Protein AF-A0A504HAY2-F1 (afdb_monomer)

Nearest PDB structures (foldseek):
  7s5c-assembly1_F  TM=9.475E-01  e=1.650E+00  Myxococcus xanthus
  7s5c-assembly1_E  TM=8.808E-01  e=2.039E+00  Myxococcus xanthus

Foldseek 3Di:
DLCCLPPPVLVPDPDPVSNVVSVVVSVVVVVVVVVVVVVVVVVD

Structure (mmCIF, N/CA/C/O backbone):
data_AF-A0A504HAY2-F1
#
_entry.id   AF-A0A504HAY2-F1
#
loop_
_atom_site.group_PDB
_atom_site.id
_atom_site.type_symbol
_atom_site.label_atom_id
_atom_site.label_alt_id
_atom_site.label_comp_id
_atom_site.label_asym_id
_atom_site.label_entity_id
_atom_site.label_seq_id
_atom_site.pdbx_PDB_ins_code
_atom_site.Cartn_x
_atom_site.Cartn_y
_atom_site.Cartn_z
_atom_site.occupancy
_atom_site.B_iso_or_equiv
_atom_site.auth_seq_id
_atom_site.auth_comp_id
_atom_site.auth_asym_id
_atom_site.auth_atom_id
_atom_site.pdbx_PDB_model_num
ATOM 1 N N . VAL A 1 1 ? -0.912 -4.651 -4.830 1.00 95.81 1 VAL A N 1
ATOM 2 C CA . VAL A 1 1 ? -0.651 -4.206 -3.434 1.00 95.81 1 VAL A CA 1
ATOM 3 C C . VAL A 1 1 ? -1.532 -3.022 -3.062 1.00 95.81 1 VAL A C 1
ATOM 5 O O . VAL 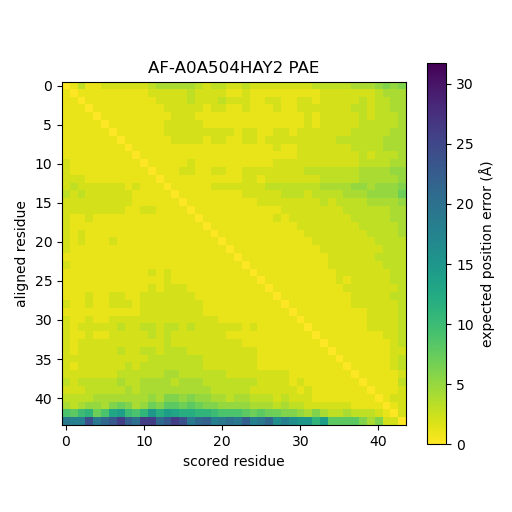A 1 1 ? -2.234 -3.135 -2.065 1.00 95.81 1 VAL A O 1
ATOM 8 N N . ASN A 1 2 ? -1.571 -1.963 -3.884 1.00 98.00 2 ASN A N 1
ATOM 9 C CA . ASN A 1 2 ? -2.402 -0.763 -3.682 1.00 98.00 2 ASN A CA 1
ATOM 10 C C . ASN A 1 2 ? -3.842 -1.081 -3.250 1.00 98.00 2 ASN A C 1
ATOM 12 O O . ASN A 1 2 ? -4.25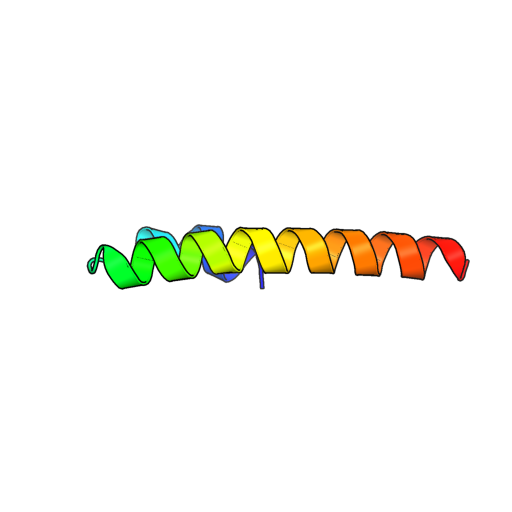9 -0.652 -2.179 1.00 98.00 2 ASN A O 1
ATOM 16 N N . GLY A 1 3 ? -4.543 -1.943 -3.996 1.00 98.31 3 GLY A N 1
ATOM 17 C CA . GLY A 1 3 ? -5.916 -2.333 -3.656 1.00 98.31 3 GLY A CA 1
ATOM 18 C C . GLY A 1 3 ? -6.074 -2.949 -2.260 1.00 98.31 3 GLY A C 1
ATOM 19 O O . GLY A 1 3 ? -6.971 -2.566 -1.524 1.00 98.31 3 GLY A O 1
ATOM 20 N N . ALA A 1 4 ? -5.174 -3.840 -1.831 1.00 98.31 4 ALA A N 1
ATOM 21 C CA . ALA A 1 4 ? -5.271 -4.452 -0.500 1.00 98.31 4 ALA A CA 1
ATOM 22 C C . ALA A 1 4 ? -5.064 -3.430 0.634 1.00 98.31 4 ALA A C 1
ATOM 24 O O . ALA A 1 4 ? -5.719 -3.519 1.673 1.00 98.31 4 ALA A O 1
ATOM 25 N N . LEU A 1 5 ? -4.169 -2.455 0.433 1.00 98.44 5 LEU A N 1
ATOM 26 C CA . LEU A 1 5 ? -3.968 -1.361 1.383 1.00 98.44 5 LEU A CA 1
ATOM 27 C C . LEU A 1 5 ? -5.212 -0.472 1.462 1.00 98.44 5 LEU A C 1
ATOM 29 O O . LEU A 1 5 ? -5.719 -0.242 2.556 1.00 98.44 5 LEU A O 1
ATOM 33 N N . GLU A 1 6 ? -5.722 -0.029 0.316 1.00 98.69 6 GLU A N 1
ATOM 34 C CA . GLU A 1 6 ? -6.823 0.930 0.223 1.00 98.69 6 GLU A CA 1
ATOM 35 C C . GLU A 1 6 ? -8.171 0.351 0.673 1.00 98.69 6 GLU A C 1
ATOM 37 O O . GLU A 1 6 ? -8.908 1.007 1.405 1.00 98.69 6 GLU A O 1
ATOM 42 N N . THR A 1 7 ? -8.498 -0.881 0.274 1.00 98.56 7 THR A N 1
ATOM 43 C CA . THR A 1 7 ? -9.863 -1.409 0.432 1.00 98.56 7 THR A CA 1
ATOM 44 C C . THR A 1 7 ? -10.040 -2.336 1.625 1.00 98.56 7 THR A C 1
ATOM 46 O O . THR A 1 7 ? -11.174 -2.654 1.975 1.00 98.56 7 THR A O 1
ATOM 49 N N . LEU A 1 8 ? -8.950 -2.811 2.235 1.00 98.50 8 LEU A N 1
ATOM 50 C CA . LEU A 1 8 ? -9.013 -3.774 3.334 1.00 98.50 8 LEU A CA 1
ATOM 51 C C . LEU A 1 8 ? -8.194 -3.324 4.538 1.00 98.50 8 LEU A C 1
ATOM 5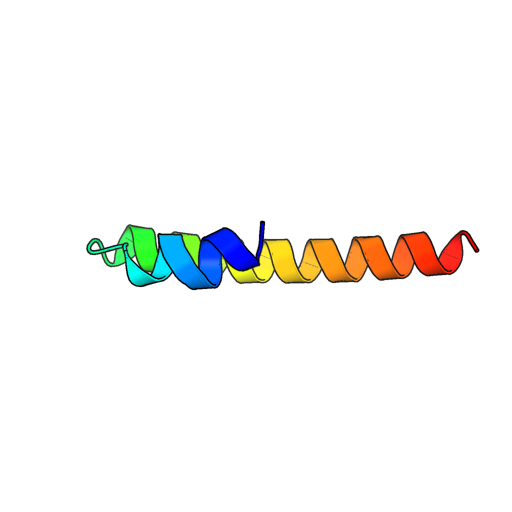3 O O . LEU A 1 8 ? -8.747 -3.161 5.623 1.00 98.50 8 LEU A O 1
ATOM 57 N N . LEU A 1 9 ? -6.889 -3.113 4.369 1.00 98.50 9 LEU A N 1
ATOM 58 C CA . LEU A 1 9 ? -5.984 -2.948 5.507 1.00 98.50 9 LEU A CA 1
ATOM 59 C C . LEU A 1 9 ? -6.121 -1.579 6.187 1.00 98.50 9 LEU A C 1
ATOM 61 O O . LEU A 1 9 ? -6.251 -1.538 7.407 1.00 98.50 9 LEU A O 1
ATOM 65 N N . ILE A 1 10 ? -6.144 -0.473 5.432 1.00 98.62 10 ILE A N 1
ATOM 66 C CA . ILE A 1 10 ? -6.326 0.881 5.990 1.00 98.62 10 ILE A CA 1
ATOM 67 C C . ILE A 1 10 ? -7.713 1.036 6.643 1.00 98.62 10 ILE A C 1
ATOM 69 O O . ILE A 1 10 ? -7.765 1.515 7.779 1.00 98.62 10 ILE A O 1
ATOM 73 N N . PRO A 1 11 ? -8.833 0.606 6.016 1.00 98.69 11 PRO A N 1
ATOM 74 C CA . PRO A 1 11 ? -10.148 0.662 6.658 1.00 98.69 11 PRO A CA 1
ATOM 75 C C . PRO A 1 11 ? -10.259 -0.202 7.919 1.00 98.69 11 PRO A C 1
ATOM 77 O O . PRO A 1 11 ? -10.982 0.164 8.841 1.00 98.69 11 PRO A O 1
ATOM 80 N N . SER A 1 12 ? -9.540 -1.329 7.975 1.00 98.56 12 SER A N 1
ATOM 81 C CA . SER A 1 12 ? -9.568 -2.246 9.125 1.00 98.56 12 SER A CA 1
ATOM 82 C C . SER A 1 12 ? -8.604 -1.851 10.252 1.0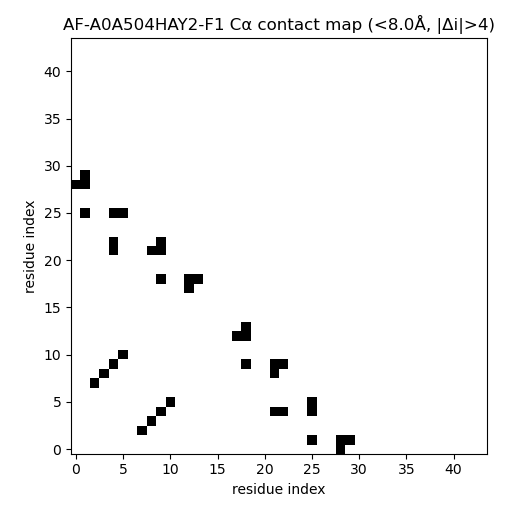0 98.56 12 SER A C 1
ATOM 84 O O . SER A 1 12 ? -8.616 -2.473 11.314 1.00 98.56 12 SER A O 1
ATOM 86 N N . ALA A 1 13 ? -7.747 -0.846 10.048 1.00 98.44 13 ALA A N 1
ATOM 87 C CA . ALA A 1 13 ? -6.765 -0.427 11.040 1.00 98.44 13 ALA A CA 1
ATOM 88 C C . ALA A 1 13 ? -7.404 0.460 12.123 1.00 98.44 13 ALA A C 1
ATOM 90 O O . ALA A 1 13 ? -7.607 1.659 11.935 1.00 98.44 13 ALA A O 1
ATOM 91 N N . SER A 1 14 ? -7.667 -0.128 13.292 1.00 98.06 14 SER A N 1
ATOM 92 C CA . SER A 1 14 ? -8.176 0.600 14.467 1.00 98.06 14 SER A CA 1
ATOM 93 C C . SER A 1 14 ? -7.099 1.402 15.209 1.00 98.06 14 SER A C 1
ATOM 95 O O . SER A 1 14 ? -7.418 2.340 15.935 1.00 98.06 14 SER A O 1
ATOM 97 N N . ASN A 1 15 ? -5.822 1.038 15.057 1.00 98.50 15 ASN A N 1
ATOM 98 C CA . ASN A 1 15 ? -4.706 1.788 15.632 1.00 98.50 15 ASN A CA 1
ATOM 99 C C . ASN A 1 15 ? -4.320 2.945 14.694 1.00 98.50 15 ASN A C 1
ATOM 101 O O . ASN A 1 15 ? -4.005 2.721 13.525 1.00 98.50 15 ASN A O 1
ATOM 105 N N . ALA A 1 16 ? -4.324 4.173 15.219 1.00 98.50 16 ALA A N 1
ATOM 106 C CA . ALA A 1 16 ? -4.092 5.383 14.432 1.00 98.50 16 ALA A CA 1
ATOM 107 C C . ALA A 1 16 ? -2.671 5.475 13.844 1.00 98.50 16 ALA A C 1
ATOM 109 O O . ALA A 1 16 ? -2.511 5.918 12.708 1.00 98.50 16 ALA A O 1
ATOM 110 N N . GLU A 1 17 ? -1.649 5.026 14.578 1.00 98.62 17 GLU A N 1
ATOM 111 C CA . GLU A 1 17 ? -0.260 5.016 14.098 1.00 98.62 17 GLU A CA 1
ATOM 112 C C . GLU A 1 17 ? -0.082 4.006 12.964 1.00 98.62 17 GLU A C 1
ATOM 114 O O . GLU A 1 17 ? 0.484 4.333 11.922 1.00 98.62 17 GLU A O 1
ATOM 119 N N . LEU A 1 18 ? -0.639 2.802 13.125 1.00 98.56 18 LEU A N 1
ATOM 120 C CA . LEU A 1 18 ? -0.639 1.785 12.077 1.00 98.56 18 LEU A CA 1
ATOM 121 C C . LEU A 1 18 ? -1.381 2.279 10.834 1.00 98.56 18 LEU A C 1
ATOM 123 O O . LEU A 1 18 ? -0.886 2.112 9.723 1.00 98.56 18 LEU A O 1
ATOM 127 N N . LYS A 1 19 ? -2.545 2.912 11.005 1.00 98.75 19 LYS A N 1
ATOM 128 C CA . LYS A 1 19 ? -3.304 3.477 9.886 1.00 98.75 19 LYS A CA 1
ATOM 129 C C . LYS A 1 19 ? -2.475 4.509 9.117 1.00 98.75 19 LYS A C 1
ATOM 131 O O . LYS A 1 19 ? -2.348 4.394 7.902 1.00 98.75 19 LYS A O 1
ATOM 136 N N . SER A 1 20 ? -1.846 5.445 9.825 1.00 98.75 20 SER A N 1
ATOM 137 C CA . SER A 1 20 ? -0.966 6.463 9.234 1.00 98.75 20 SER A CA 1
ATOM 138 C C . SER A 1 20 ? 0.238 5.847 8.502 1.00 98.75 20 SER A C 1
ATOM 140 O O . SER A 1 20 ? 0.598 6.266 7.395 1.00 98.75 20 SER A O 1
ATOM 142 N N . LEU A 1 21 ? 0.833 4.792 9.070 1.00 98.75 21 LEU A N 1
ATOM 143 C CA . LEU A 1 21 ? 1.911 4.044 8.425 1.00 98.75 21 LEU A CA 1
ATOM 144 C C . LEU A 1 21 ? 1.438 3.384 7.120 1.00 98.75 21 LEU A C 1
ATOM 146 O O . LEU A 1 21 ? 2.124 3.477 6.103 1.00 98.75 21 LEU A O 1
ATOM 150 N N . LEU A 1 22 ? 0.265 2.749 7.126 1.00 98.75 22 LEU A N 1
ATOM 151 C CA . LEU A 1 22 ? -0.308 2.101 5.943 1.00 98.75 22 LEU A CA 1
ATOM 152 C C . LEU A 1 22 ? -0.687 3.118 4.855 1.00 98.75 22 LEU A C 1
ATOM 154 O O . LEU A 1 22 ? -0.426 2.868 3.681 1.00 98.75 22 LEU A O 1
ATOM 158 N N . GLU A 1 23 ? -1.230 4.279 5.227 1.00 98.75 23 GLU A N 1
ATOM 159 C CA . GLU A 1 23 ? -1.513 5.393 4.307 1.00 98.75 23 GLU A CA 1
ATOM 160 C C . GLU A 1 23 ? -0.230 5.955 3.676 1.00 98.75 23 GLU A C 1
ATOM 162 O O . GLU A 1 23 ? -0.194 6.264 2.482 1.00 98.75 23 GLU A O 1
ATOM 167 N N . THR A 1 24 ? 0.849 6.051 4.456 1.00 98.75 24 THR A N 1
ATOM 168 C CA . THR A 1 24 ? 2.172 6.436 3.944 1.00 98.75 24 THR A CA 1
ATOM 169 C C . THR A 1 24 ? 2.712 5.378 2.982 1.00 98.75 24 THR A C 1
ATOM 171 O O . THR A 1 24 ? 3.166 5.711 1.886 1.00 98.75 24 THR A O 1
ATOM 174 N N . GLY A 1 25 ? 2.608 4.099 3.352 1.00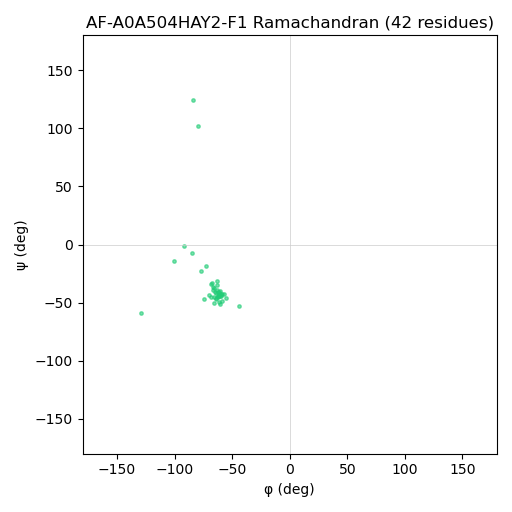 98.56 25 GLY A N 1
ATOM 175 C CA . GLY A 1 25 ? 2.994 2.975 2.503 1.00 98.56 25 GLY A CA 1
ATOM 176 C C . GLY A 1 25 ? 2.234 2.952 1.176 1.00 98.56 25 GLY A C 1
ATOM 177 O O . GLY A 1 25 ? 2.852 2.772 0.130 1.00 98.56 25 GLY A O 1
ATOM 178 N N . LEU A 1 26 ? 0.920 3.206 1.189 1.00 98.75 26 LEU A N 1
ATOM 179 C CA . LEU A 1 26 ? 0.090 3.261 -0.018 1.00 98.75 26 LEU A CA 1
ATOM 180 C C . LEU A 1 26 ? 0.634 4.272 -1.036 1.00 98.75 26 LEU A C 1
ATOM 182 O O . LEU A 1 26 ? 0.790 3.926 -2.204 1.00 98.75 26 LEU A O 1
ATOM 186 N N . LYS A 1 27 ? 1.003 5.480 -0.594 1.00 98.69 27 LYS A N 1
ATOM 187 C CA . LYS A 1 27 ? 1.581 6.508 -1.479 1.00 98.69 27 LYS A CA 1
ATOM 188 C C . LYS A 1 27 ? 2.893 6.050 -2.119 1.00 98.69 27 LYS A C 1
ATOM 190 O O . LYS A 1 27 ? 3.115 6.287 -3.304 1.00 98.69 27 LYS A O 1
ATOM 195 N N . ILE A 1 28 ? 3.751 5.372 -1.353 1.00 98.56 28 ILE A N 1
ATOM 196 C CA . ILE A 1 28 ? 5.020 4.827 -1.859 1.00 98.56 28 ILE A CA 1
ATOM 197 C C . ILE A 1 28 ? 4.751 3.759 -2.925 1.00 98.56 28 ILE A C 1
ATOM 199 O O . ILE A 1 28 ? 5.349 3.800 -3.998 1.00 98.56 28 ILE A O 1
ATOM 203 N N . PHE A 1 29 ? 3.827 2.828 -2.668 1.00 98.44 29 PHE A N 1
ATOM 204 C CA . PHE A 1 29 ? 3.502 1.771 -3.628 1.00 98.44 29 PHE A CA 1
ATOM 205 C C . PHE A 1 29 ? 2.808 2.295 -4.889 1.00 98.44 29 PHE A C 1
ATOM 207 O O . PHE A 1 29 ? 3.090 1.790 -5.973 1.00 98.44 29 PHE A O 1
ATOM 214 N N . GLN A 1 30 ? 1.978 3.335 -4.786 1.00 98.56 30 GLN A N 1
ATOM 215 C CA . GLN A 1 30 ? 1.423 4.032 -5.950 1.00 98.56 30 GLN A CA 1
ATOM 216 C C . GLN A 1 30 ? 2.528 4.675 -6.800 1.00 98.56 30 GLN A C 1
ATOM 218 O O . GLN A 1 30 ? 2.537 4.510 -8.017 1.00 98.56 30 GLN A O 1
ATOM 223 N N . GLY A 1 31 ? 3.502 5.341 -6.169 1.00 98.12 31 GLY A N 1
ATOM 224 C CA . GLY A 1 31 ? 4.664 5.891 -6.874 1.00 98.12 31 GLY A CA 1
ATOM 225 C C . GLY A 1 31 ? 5.524 4.813 -7.543 1.00 98.12 31 GLY A C 1
ATOM 226 O O . GLY A 1 31 ? 5.951 4.981 -8.684 1.00 98.12 31 GLY A O 1
ATOM 227 N N . HIS A 1 32 ? 5.746 3.681 -6.870 1.00 98.19 32 HIS A N 1
ATOM 228 C CA . HIS A 1 32 ? 6.462 2.543 -7.450 1.00 98.19 32 HIS A CA 1
ATOM 229 C C . HIS A 1 32 ? 5.716 1.910 -8.633 1.00 98.19 32 HIS A C 1
ATOM 231 O O . HIS A 1 32 ? 6.358 1.566 -9.621 1.00 98.19 32 HIS A O 1
ATOM 237 N N . GLU A 1 33 ? 4.390 1.765 -8.557 1.00 98.31 33 GLU A N 1
ATOM 238 C CA . GLU A 1 33 ? 3.566 1.243 -9.656 1.00 98.31 33 GLU A CA 1
ATOM 239 C C . GLU A 1 33 ? 3.667 2.149 -10.888 1.00 98.31 33 GLU A C 1
ATOM 241 O O . GLU A 1 33 ? 4.036 1.673 -11.957 1.00 98.31 33 GLU A O 1
ATOM 246 N N . GLN A 1 34 ? 3.490 3.464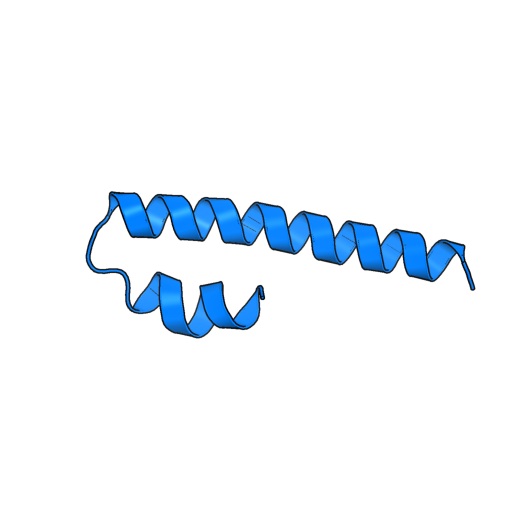 -10.715 1.00 98.00 34 GLN A N 1
ATOM 247 C CA . GLN A 1 34 ? 3.651 4.442 -11.799 1.00 98.00 34 GLN A CA 1
ATOM 248 C C . GLN A 1 34 ? 5.061 4.419 -12.402 1.00 98.00 34 GLN A C 1
ATOM 250 O O . GLN A 1 34 ? 5.222 4.469 -13.622 1.00 98.00 34 GLN A O 1
ATOM 255 N N . HIS A 1 35 ? 6.101 4.327 -11.566 1.00 97.94 35 HIS A N 1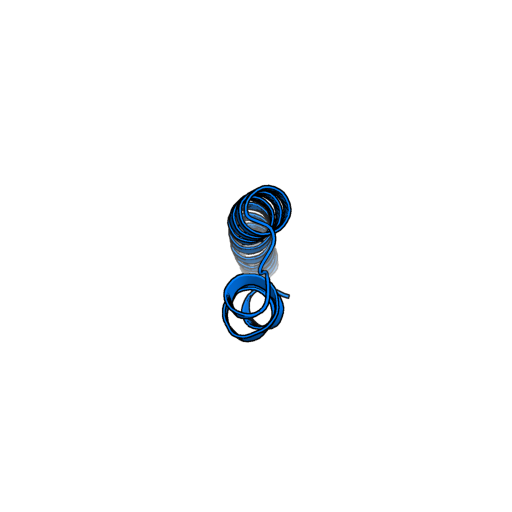
ATOM 256 C CA . HIS A 1 35 ? 7.477 4.204 -12.044 1.00 97.94 35 HIS A CA 1
ATOM 257 C C . HIS A 1 35 ? 7.674 2.919 -12.860 1.00 97.94 35 HIS A C 1
ATOM 259 O O . HIS A 1 35 ? 8.271 2.959 -13.933 1.00 97.94 35 HIS A O 1
ATOM 265 N N . ALA A 1 36 ? 7.148 1.786 -12.388 1.00 97.88 36 ALA A N 1
ATOM 266 C CA . ALA A 1 36 ? 7.234 0.512 -13.093 1.00 97.88 36 ALA A CA 1
ATOM 267 C C . ALA A 1 36 ? 6.479 0.541 -14.431 1.00 97.88 36 ALA A C 1
ATOM 269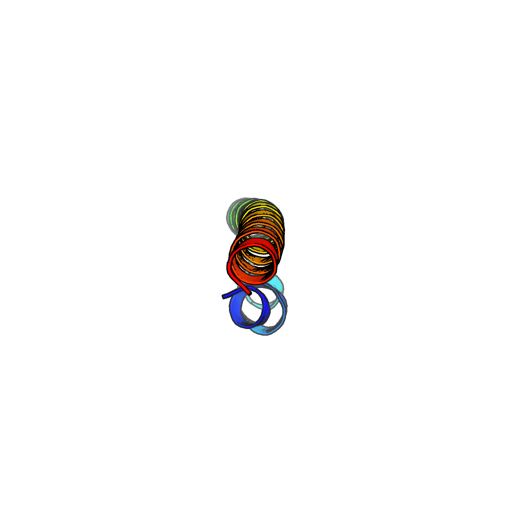 O O . ALA A 1 36 ? 7.009 0.064 -15.432 1.00 97.88 36 ALA A O 1
ATOM 270 N N . GLU A 1 37 ? 5.285 1.136 -14.478 1.00 97.94 37 GLU A N 1
ATOM 271 C CA . GLU A 1 37 ? 4.523 1.337 -15.715 1.00 97.94 37 GLU A CA 1
ATOM 272 C C . GLU A 1 37 ? 5.274 2.224 -16.710 1.00 97.94 37 GLU A C 1
ATOM 274 O O . GLU A 1 37 ? 5.350 1.893 -17.894 1.00 97.94 37 GLU A O 1
ATOM 279 N N . HIS A 1 38 ? 5.877 3.318 -16.235 1.00 97.56 38 HIS A N 1
ATOM 280 C CA . HIS A 1 38 ? 6.695 4.204 -17.058 1.00 97.56 38 HIS A CA 1
ATOM 281 C C . HIS A 1 38 ? 7.897 3.462 -17.652 1.00 97.56 38 HIS A C 1
ATOM 283 O O . HIS A 1 38 ? 8.097 3.481 -18.866 1.00 97.56 38 HIS A O 1
ATOM 289 N N . VAL A 1 39 ? 8.666 2.760 -16.814 1.00 97.81 39 VAL A N 1
ATOM 290 C CA . VAL A 1 39 ? 9.817 1.957 -17.253 1.00 97.81 39 VAL A CA 1
ATOM 291 C C . VAL A 1 39 ? 9.377 0.876 -18.241 1.00 97.81 39 VAL A C 1
ATOM 293 O O . VAL A 1 39 ? 9.998 0.715 -19.287 1.00 97.81 39 VAL A O 1
ATOM 296 N N . ALA A 1 40 ? 8.275 0.174 -17.970 1.00 97.44 40 ALA A N 1
ATOM 297 C CA . ALA A 1 40 ? 7.730 -0.825 -18.885 1.00 97.44 40 ALA A CA 1
ATOM 298 C C . ALA A 1 40 ? 7.284 -0.213 -20.223 1.00 97.44 40 ALA A C 1
ATOM 300 O O . ALA A 1 40 ? 7.415 -0.856 -21.261 1.00 97.44 40 ALA A O 1
ATOM 301 N N . GLY A 1 41 ? 6.769 1.019 -20.215 1.00 97.56 41 GLY A N 1
ATOM 302 C CA . GLY A 1 41 ? 6.428 1.776 -21.417 1.00 97.56 41 GLY A CA 1
ATOM 303 C C . GLY A 1 41 ? 7.646 2.183 -22.247 1.00 97.56 41 GLY A C 1
ATOM 304 O O . GLY A 1 41 ? 7.556 2.186 -23.467 1.00 97.56 41 GLY A O 1
ATOM 305 N N . MET A 1 42 ? 8.786 2.463 -21.608 1.00 96.75 42 MET A N 1
ATOM 306 C CA . MET A 1 42 ? 10.049 2.774 -22.294 1.00 96.75 42 MET A CA 1
ATOM 307 C C . MET A 1 42 ? 10.719 1.556 -22.947 1.00 96.75 42 MET A C 1
ATOM 309 O O . MET A 1 42 ? 11.599 1.725 -23.786 1.00 96.75 42 MET A O 1
ATOM 313 N N . LEU A 1 43 ? 10.349 0.340 -22.537 1.00 93.00 43 LEU A N 1
ATOM 314 C CA . LEU A 1 43 ? 10.898 -0.916 -23.060 1.00 93.00 43 LEU A CA 1
ATOM 315 C C . LEU A 1 43 ? 10.090 -1.498 -24.236 1.00 93.00 43 LEU A C 1
ATOM 317 O O . LEU A 1 43 ? 10.454 -2.560 -24.742 1.00 93.00 43 LEU A O 1
ATOM 321 N N .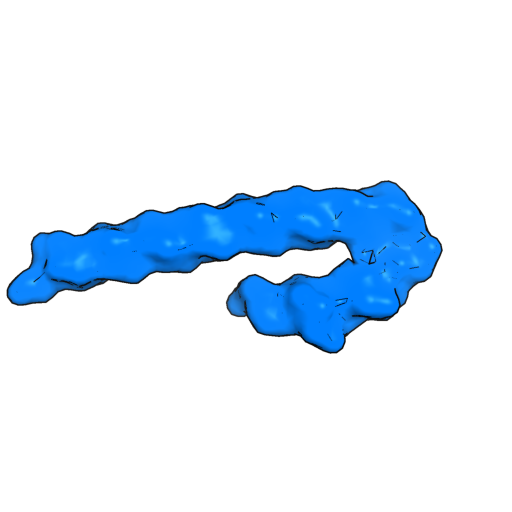 LYS A 1 44 ? 8.992 -0.843 -24.633 1.00 69.44 44 LYS A N 1
ATOM 322 C CA . LYS A 1 44 ? 8.149 -1.208 -25.784 1.00 69.44 44 LYS A CA 1
ATOM 323 C C . LYS A 1 44 ? 8.589 -0.467 -27.039 1.00 69.44 44 LYS A C 1
ATOM 325 O O . LYS A 1 44 ? 8.501 -1.095 -28.115 1.00 69.44 44 LYS A O 1
#

Solvent-accessible surface area (backbone atoms only — not comparable to full-atom values): 2527 Å² total; per-residue (Å²): 110,56,64,54,39,67,75,47,49,41,76,66,40,85,48,66,68,61,24,53,50,46,55,54,49,40,54,53,50,50,52,50,50,53,49,50,53,52,55,56,59,74,74,110

pLDDT: mean 97.49, std 4.39, range [69.44, 98.75]

Secondary structure (DSSP, 8-state):
-HHHIIIIIHHH--SHHHHHHHHHHHHHHHHHHHHHHHHHHHT-

Mean predicted aligned error: 2.26 Å

Radius of gyration: 13.07 Å; Cα contacts (8 Å, |Δi|>4): 19; chains: 1; bounding box: 21×11×41 Å

Sequence (44 aa):
VNGALETLLIPSASNAELKSLLETGLKIFQGHEQHAEHVAGMLK